Protein AF-A0A919JLF7-F1 (afdb_monomer_lite)

Organism: NCBI:txid135950

Sequence (104 aa):
MSHPTVKEIEGWKYWLEHVFMPLNRRMLETLLSNTDLIEGDQIPECLLSFCAHVNGYEVVLARWAEGDETELTSVIDHPGDSLHEHIAGMYRQLKRSQVDLLGT

Foldseek 3Di:
DDDDDPVRLVVLVVCCVPPVLVVLVVVLCVCVVVVVVDDDPDDDPLNVLSNLQSVQVVVCVVCVVVVRNVDSGGPRDRSPVVNVVVVVVVVVVVVVVVCVVVVD

Radius of gyration: 17.74 Å; chains: 1; bounding box: 42×29×55 Å

Structure (mmCIF, N/CA/C/O backbone):
data_AF-A0A919JLF7-F1
#
_entry.id   AF-A0A919JLF7-F1
#
loop_
_atom_site.group_PDB
_atom_site.id
_atom_site.type_symbol
_atom_site.label_atom_id
_atom_site.label_alt_id
_atom_site.label_comp_id
_atom_site.label_asym_id
_atom_site.label_entity_id
_atom_site.label_seq_id
_atom_site.pdbx_PDB_ins_code
_atom_site.Cartn_x
_atom_site.Cartn_y
_atom_site.Cartn_z
_atom_site.occupancy
_atom_site.B_iso_or_equiv
_atom_site.auth_seq_id
_atom_site.auth_comp_id
_atom_site.auth_asym_id
_atom_site.auth_atom_id
_atom_site.pdbx_PDB_model_num
ATOM 1 N N . MET A 1 1 ? 8.766 19.285 -17.266 1.00 56.34 1 MET A N 1
ATOM 2 C CA . MET A 1 1 ? 9.468 18.369 -16.340 1.00 56.34 1 MET A CA 1
ATOM 3 C C . MET A 1 1 ? 10.590 17.712 -17.126 1.00 56.34 1 MET A C 1
ATOM 5 O O . MET A 1 1 ? 10.370 17.417 -18.294 1.00 56.34 1 MET A O 1
ATOM 9 N N . SER A 1 2 ? 11.793 17.586 -16.565 1.00 75.25 2 SER A N 1
ATOM 10 C CA . SER A 1 2 ? 12.900 16.869 -17.213 1.00 75.25 2 SER A CA 1
ATOM 11 C C . SER A 1 2 ? 12.607 15.369 -17.245 1.00 75.25 2 SER A C 1
ATOM 13 O O . SER A 1 2 ? 12.034 14.845 -16.292 1.00 75.25 2 SER A O 1
ATOM 15 N N . HIS A 1 3 ? 12.996 14.687 -18.322 1.00 83.62 3 HIS A N 1
ATOM 16 C CA . HIS A 1 3 ? 12.936 13.228 -18.369 1.00 83.62 3 HIS A CA 1
ATOM 17 C C . HIS A 1 3 ? 13.925 12.631 -17.356 1.00 83.62 3 HIS A C 1
ATOM 19 O O . HIS A 1 3 ? 15.042 13.150 -17.254 1.00 83.62 3 HIS A O 1
ATOM 25 N N . PRO A 1 4 ? 13.540 11.574 -16.618 1.00 87.69 4 PRO A N 1
ATOM 26 C CA . PRO A 1 4 ? 14.453 10.901 -15.707 1.00 87.69 4 PRO A CA 1
ATOM 27 C C . PRO A 1 4 ? 15.614 10.273 -16.484 1.00 87.69 4 PRO A C 1
ATOM 29 O O . PRO A 1 4 ? 15.457 9.770 -17.598 1.00 87.69 4 PRO A O 1
ATOM 32 N N . THR A 1 5 ? 16.801 10.321 -15.895 1.00 94.12 5 THR A N 1
ATOM 33 C CA . THR A 1 5 ? 18.004 9.666 -16.409 1.00 94.12 5 THR A CA 1
ATOM 34 C C . THR A 1 5 ? 17.919 8.150 -16.231 1.00 94.12 5 THR A C 1
ATOM 36 O O . THR A 1 5 ? 17.216 7.652 -15.354 1.00 94.12 5 THR A O 1
ATOM 39 N N . VAL A 1 6 ? 18.707 7.398 -17.007 1.00 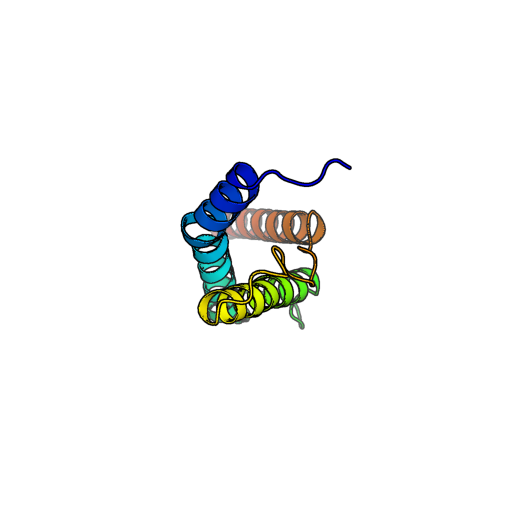93.31 6 VAL A N 1
ATOM 40 C CA . VAL A 1 6 ? 18.818 5.929 -16.875 1.00 93.31 6 VAL A CA 1
ATOM 41 C C . VAL A 1 6 ? 19.130 5.518 -15.433 1.00 93.31 6 VAL A C 1
ATOM 43 O O . VAL A 1 6 ? 18.491 4.625 -14.893 1.00 93.31 6 VAL A O 1
ATOM 46 N N . LYS A 1 7 ? 20.048 6.233 -14.772 1.00 95.25 7 LYS A N 1
ATOM 47 C CA . LYS A 1 7 ? 20.423 5.966 -13.380 1.00 95.25 7 LYS A CA 1
ATOM 48 C C . LYS A 1 7 ? 19.273 6.211 -12.397 1.00 95.25 7 LYS A C 1
ATOM 50 O O . LYS A 1 7 ? 19.144 5.488 -11.414 1.00 95.25 7 LYS A O 1
ATOM 55 N N . GLU A 1 8 ? 18.459 7.240 -12.629 1.00 95.12 8 GLU A N 1
ATOM 56 C CA . GLU A 1 8 ? 17.275 7.510 -11.804 1.00 95.12 8 GLU A CA 1
ATOM 57 C C . GLU A 1 8 ? 16.209 6.431 -12.001 1.00 95.12 8 GLU A C 1
ATOM 59 O O . GLU A 1 8 ? 15.611 5.997 -11.020 1.00 95.12 8 GLU A O 1
ATOM 64 N N . ILE A 1 9 ? 16.029 5.946 -13.234 1.00 94.94 9 ILE A N 1
ATOM 65 C CA . ILE A 1 9 ? 15.129 4.828 -13.540 1.00 94.94 9 ILE A CA 1
ATOM 66 C C . ILE A 1 9 ? 15.614 3.548 -12.847 1.00 94.94 9 ILE A C 1
ATOM 68 O O . ILE A 1 9 ? 14.840 2.913 -12.140 1.00 94.94 9 ILE A O 1
ATOM 72 N N . GLU A 1 10 ? 16.893 3.187 -12.970 1.00 95.88 10 GLU A N 1
ATOM 73 C CA . GLU A 1 10 ? 17.467 2.018 -12.285 1.00 95.88 10 GLU A CA 1
ATOM 74 C C . GLU A 1 10 ? 17.321 2.116 -10.760 1.00 95.88 10 GLU A C 1
ATOM 76 O O . GLU A 1 10 ? 16.921 1.151 -10.107 1.00 95.88 10 GLU A O 1
ATOM 81 N N . GLY A 1 11 ? 17.596 3.294 -10.188 1.00 97.38 11 GLY A N 1
ATOM 82 C CA . GLY A 1 11 ? 17.423 3.546 -8.759 1.00 97.38 11 GLY A CA 1
ATOM 83 C C . GLY A 1 11 ? 15.967 3.418 -8.308 1.00 97.38 11 GLY A C 1
ATOM 84 O O . GLY A 1 11 ? 15.698 2.817 -7.266 1.00 97.38 11 GLY A O 1
ATOM 85 N N . TRP A 1 12 ? 15.031 3.933 -9.107 1.00 96.00 12 TRP A N 1
ATOM 86 C CA . TRP A 1 12 ? 13.597 3.784 -8.877 1.00 96.00 12 TRP A CA 1
ATOM 87 C C . TRP A 1 12 ? 13.170 2.317 -8.896 1.00 96.00 12 TRP A C 1
ATOM 89 O O . TRP A 1 12 ? 12.565 1.860 -7.930 1.00 96.00 12 TRP A O 1
ATOM 99 N N . LYS A 1 13 ? 13.531 1.564 -9.942 1.00 96.88 13 LYS A N 1
ATOM 100 C CA . LYS A 1 13 ? 13.198 0.138 -10.070 1.00 96.88 13 LYS A CA 1
ATOM 101 C C . LYS A 1 13 ? 13.732 -0.666 -8.889 1.00 96.88 13 LYS A C 1
ATOM 103 O O . LYS A 1 13 ? 12.993 -1.425 -8.268 1.00 96.88 13 LYS A O 1
ATOM 108 N N . TYR A 1 14 ? 14.992 -0.430 -8.521 1.00 97.44 14 TYR A N 1
ATOM 109 C CA . TYR A 1 14 ? 15.616 -1.102 -7.387 1.00 97.44 14 TYR A CA 1
ATOM 11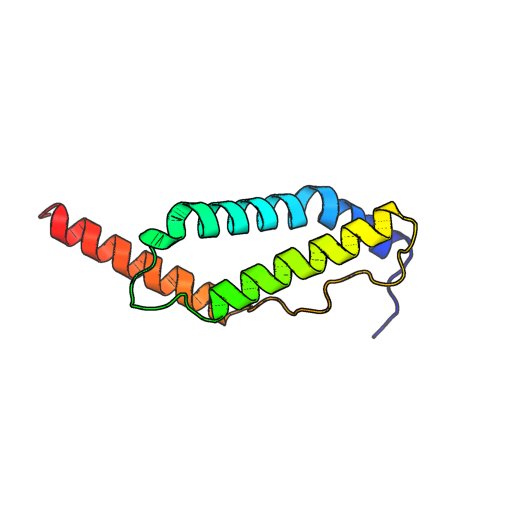0 C C . TYR A 1 14 ? 14.875 -0.812 -6.077 1.00 97.44 14 TYR A C 1
ATOM 112 O O . TYR A 1 14 ? 14.556 -1.734 -5.326 1.00 97.44 14 TYR A O 1
ATOM 120 N N . TRP A 1 15 ? 14.552 0.455 -5.806 1.00 98.25 15 TRP A N 1
ATOM 121 C CA . TRP A 1 15 ? 13.761 0.829 -4.632 1.00 98.25 15 TRP A CA 1
ATOM 122 C C . TRP A 1 15 ? 12.356 0.220 -4.664 1.00 98.25 15 TRP A C 1
ATOM 124 O O . TRP A 1 15 ? 11.859 -0.252 -3.636 1.00 98.25 15 TRP A O 1
ATOM 134 N N . LEU A 1 16 ? 11.732 0.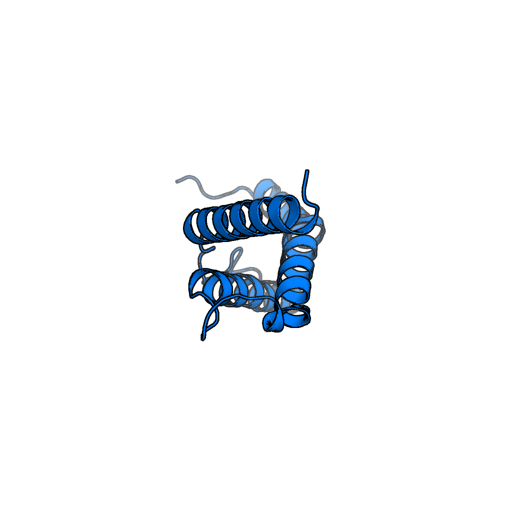195 -5.840 1.00 97.81 16 LEU A N 1
ATOM 135 C CA . LEU A 1 16 ? 10.392 -0.327 -6.022 1.00 97.81 16 LEU A CA 1
ATOM 136 C C . LEU A 1 16 ? 10.321 -1.818 -5.671 1.00 97.81 16 LEU A C 1
ATOM 138 O O . LEU A 1 16 ? 9.460 -2.232 -4.895 1.00 97.81 16 LEU A O 1
ATOM 142 N N . GLU A 1 17 ? 11.263 -2.605 -6.183 1.00 97.12 17 GLU A N 1
ATOM 143 C CA . GLU A 1 17 ? 11.340 -4.052 -5.962 1.00 97.12 17 GLU A CA 1
ATOM 144 C C . GLU A 1 17 ? 11.730 -4.419 -4.525 1.00 97.12 17 GLU A C 1
ATOM 146 O O . GLU A 1 17 ? 11.179 -5.361 -3.956 1.00 97.12 17 GLU A O 1
ATOM 151 N N . HIS A 1 18 ? 12.665 -3.679 -3.923 1.00 97.94 18 HIS A N 1
ATOM 152 C CA . HIS A 1 18 ? 13.281 -4.073 -2.650 1.00 97.94 18 HIS A CA 1
ATOM 153 C C . HIS A 1 18 ? 12.649 -3.410 -1.423 1.00 97.94 18 HIS A C 1
ATOM 155 O O . HIS A 1 18 ? 12.842 -3.888 -0.305 1.00 97.94 18 HIS A O 1
ATOM 161 N N . VAL A 1 19 ? 11.908 -2.314 -1.603 1.00 98.38 19 VAL A N 1
ATOM 162 C CA . VAL A 1 19 ? 11.328 -1.542 -0.495 1.00 98.38 19 VAL A CA 1
ATOM 163 C C . VAL A 1 19 ? 9.846 -1.293 -0.719 1.00 98.38 19 VAL A C 1
ATOM 165 O O . VAL A 1 19 ? 9.028 -1.711 0.100 1.00 98.38 19 VAL A O 1
ATOM 168 N N . PHE A 1 20 ? 9.485 -0.634 -1.821 1.00 98.19 20 PHE A N 1
ATOM 169 C CA . PHE A 1 20 ? 8.121 -0.150 -2.023 1.00 98.19 20 PHE A CA 1
ATOM 170 C C . PHE A 1 20 ? 7.102 -1.285 -2.092 1.00 98.19 20 PHE A C 1
ATOM 172 O O . PHE A 1 20 ? 6.171 -1.321 -1.287 1.00 98.19 20 PHE A O 1
ATOM 179 N N . MET A 1 21 ? 7.280 -2.228 -3.017 1.00 98.25 21 MET A N 1
ATOM 180 C CA . MET A 1 21 ? 6.326 -3.315 -3.207 1.00 98.25 21 MET A CA 1
ATOM 181 C C . MET A 1 21 ? 6.289 -4.296 -2.039 1.00 98.25 21 MET A C 1
ATOM 183 O O . MET A 1 21 ? 5.185 -4.646 -1.626 1.00 98.25 21 MET A O 1
ATOM 187 N N . PRO A 1 22 ? 7.416 -4.689 -1.415 1.00 98.69 22 PRO A N 1
ATOM 188 C CA . PRO A 1 22 ? 7.374 -5.472 -0.181 1.00 98.69 22 PRO A CA 1
ATOM 189 C C . PRO A 1 22 ? 6.535 -4.825 0.933 1.00 98.69 22 PRO A C 1
ATOM 191 O O . PRO A 1 22 ? 5.736 -5.510 1.574 1.00 98.69 22 PRO A O 1
ATOM 194 N N . LEU A 1 23 ? 6.661 -3.509 1.147 1.00 98.38 23 LEU A N 1
ATOM 195 C CA . LEU A 1 23 ? 5.860 -2.795 2.147 1.00 98.38 23 LEU A CA 1
ATOM 196 C C . LEU A 1 23 ? 4.380 -2.722 1.757 1.00 98.38 23 LEU A C 1
ATOM 198 O O . LEU A 1 23 ? 3.516 -3.022 2.580 1.00 98.38 23 LEU A O 1
ATOM 202 N N . ASN A 1 24 ? 4.086 -2.380 0.503 1.00 98.25 24 ASN A N 1
ATOM 203 C CA . ASN A 1 24 ? 2.717 -2.266 0.003 1.00 98.25 24 ASN A CA 1
ATOM 204 C C . ASN A 1 24 ? 1.978 -3.613 0.019 1.00 98.25 24 ASN A C 1
ATOM 206 O O . ASN A 1 24 ? 0.835 -3.675 0.466 1.00 98.25 24 ASN A O 1
ATOM 210 N N . ARG A 1 25 ? 2.642 -4.706 -0.376 1.00 98.62 25 ARG A N 1
ATOM 211 C CA . ARG A 1 25 ? 2.105 -6.074 -0.284 1.00 98.62 25 ARG A CA 1
ATOM 212 C C . ARG A 1 25 ? 1.769 -6.445 1.153 1.00 98.62 25 ARG A C 1
ATOM 214 O O . ARG A 1 25 ? 0.674 -6.929 1.410 1.00 98.62 25 ARG A O 1
ATOM 221 N N . ARG A 1 26 ? 2.667 -6.155 2.101 1.00 98.56 26 ARG A N 1
ATOM 222 C CA . ARG A 1 26 ? 2.420 -6.410 3.526 1.00 98.56 26 ARG A CA 1
ATOM 223 C C . ARG A 1 26 ? 1.233 -5.604 4.055 1.00 98.56 26 ARG A C 1
ATOM 225 O O . ARG A 1 26 ? 0.449 -6.118 4.851 1.00 98.56 26 ARG A O 1
ATOM 232 N N . MET A 1 27 ? 1.096 -4.346 3.639 1.00 97.50 27 MET A N 1
ATOM 233 C CA . MET A 1 27 ? -0.054 -3.513 4.004 1.00 97.50 27 MET A CA 1
ATOM 234 C C . MET A 1 27 ? -1.357 -4.070 3.424 1.00 97.50 27 MET A C 1
ATOM 236 O O . MET A 1 27 ? -2.338 -4.181 4.155 1.00 97.50 27 MET A O 1
ATOM 240 N N . LEU A 1 28 ? -1.353 -4.470 2.150 1.00 97.94 28 LEU A N 1
ATOM 241 C CA . LEU A 1 28 ? -2.496 -5.102 1.495 1.00 97.94 28 LEU A CA 1
ATOM 242 C C . LEU A 1 28 ? -2.888 -6.412 2.194 1.00 97.94 28 LEU A C 1
ATOM 244 O O . LEU A 1 28 ? -4.052 -6.606 2.523 1.00 97.94 28 LEU A O 1
ATOM 248 N N . GLU A 1 29 ? -1.922 -7.280 2.485 1.00 98.31 29 GLU A N 1
ATOM 249 C CA . GLU A 1 29 ? -2.144 -8.534 3.212 1.00 98.31 29 GLU A CA 1
ATOM 250 C C . GLU A 1 29 ? -2.714 -8.288 4.613 1.00 98.31 29 GLU A C 1
ATOM 252 O O . GLU A 1 29 ? -3.684 -8.937 5.007 1.00 98.31 29 GLU A O 1
ATOM 257 N N . THR A 1 30 ? -2.157 -7.319 5.348 1.00 97.12 30 THR A N 1
ATOM 258 C CA . THR A 1 30 ? -2.667 -6.922 6.670 1.00 97.12 30 THR A CA 1
ATOM 259 C C . THR A 1 30 ? -4.121 -6.480 6.571 1.00 97.12 30 THR A C 1
ATOM 261 O O . THR A 1 30 ? -4.942 -6.899 7.381 1.00 97.12 30 THR A O 1
ATOM 264 N N . LEU A 1 31 ? -4.454 -5.668 5.570 1.00 95.44 31 LEU A N 1
ATOM 265 C CA . LEU A 1 31 ? -5.811 -5.187 5.370 1.00 95.44 31 LEU A CA 1
ATOM 266 C C . LEU A 1 31 ? -6.779 -6.328 5.041 1.00 95.44 31 LEU A C 1
ATOM 268 O O . LEU A 1 31 ? -7.806 -6.458 5.699 1.00 95.44 31 LEU A O 1
ATOM 272 N N . LEU A 1 32 ? -6.439 -7.174 4.065 1.00 95.06 32 LEU A N 1
ATOM 273 C CA . LEU A 1 32 ? -7.297 -8.276 3.620 1.00 95.06 32 LEU A CA 1
ATOM 274 C C . LEU A 1 32 ? -7.506 -9.332 4.713 1.00 95.06 32 LEU A C 1
ATOM 276 O O . LEU A 1 32 ? -8.603 -9.874 4.841 1.00 95.06 32 LEU A O 1
ATOM 280 N N . SER A 1 33 ? -6.480 -9.588 5.527 1.00 97.38 33 SER A N 1
ATOM 281 C CA . SER A 1 33 ? -6.530 -10.592 6.599 1.00 97.38 33 SER A CA 1
ATOM 282 C C . SER A 1 33 ? -7.282 -10.130 7.847 1.00 97.38 33 SER A C 1
ATOM 284 O O . SER A 1 33 ? -7.546 -10.952 8.715 1.00 97.38 33 SER A O 1
ATOM 286 N N . ASN A 1 34 ? -7.590 -8.833 7.957 1.00 95.06 34 ASN A N 1
ATOM 287 C CA . ASN A 1 34 ? -8.221 -8.226 9.133 1.00 95.06 34 ASN A CA 1
ATOM 288 C C . ASN A 1 34 ? -9.410 -7.333 8.735 1.00 95.06 34 ASN A C 1
ATOM 290 O O . ASN A 1 34 ? -9.675 -6.313 9.372 1.00 95.06 34 ASN A O 1
ATOM 294 N N . THR A 1 35 ? -10.100 -7.668 7.640 1.00 92.44 35 THR A N 1
ATOM 295 C CA . THR A 1 35 ? -11.246 -6.878 7.151 1.00 92.44 35 THR A CA 1
ATOM 296 C C . THR A 1 35 ? -12.406 -6.847 8.143 1.00 92.44 35 THR A C 1
ATOM 298 O O . THR A 1 35 ? -13.152 -5.875 8.175 1.00 92.44 35 THR A O 1
ATOM 301 N N . ASP A 1 36 ? -12.518 -7.862 8.995 1.00 92.56 36 ASP A N 1
ATOM 302 C CA . ASP A 1 36 ? -13.469 -7.954 10.103 1.00 92.56 36 ASP A CA 1
ATOM 303 C C . ASP A 1 36 ? -13.215 -6.930 11.223 1.00 92.56 36 ASP A C 1
ATOM 305 O O . ASP A 1 36 ? -14.122 -6.640 12.000 1.00 92.56 36 ASP A O 1
ATOM 309 N N . LEU A 1 37 ? -12.010 -6.352 11.293 1.00 91.94 37 LEU A N 1
ATOM 310 C CA . LEU A 1 37 ? -11.665 -5.291 12.244 1.00 91.94 37 LEU A CA 1
ATOM 311 C C . LEU A 1 37 ? -12.009 -3.885 11.728 1.00 91.94 37 LEU A C 1
ATOM 313 O O . LEU A 1 37 ? -11.815 -2.904 12.449 1.00 91.94 37 LEU A O 1
ATOM 317 N N . ILE A 1 38 ? -12.478 -3.760 10.483 1.00 90.81 38 ILE A N 1
ATOM 318 C CA . ILE A 1 38 ? -12.890 -2.478 9.911 1.00 90.81 38 ILE A CA 1
ATOM 319 C C . ILE A 1 38 ? -14.267 -2.121 10.470 1.00 90.81 38 ILE A C 1
ATOM 321 O O . ILE A 1 38 ? -15.238 -2.855 10.302 1.00 90.81 38 ILE A O 1
ATOM 325 N N . GLU A 1 39 ? -14.352 -0.973 11.134 1.00 86.56 39 GLU A N 1
ATOM 326 C CA . GLU A 1 39 ? -15.614 -0.462 11.660 1.00 86.56 39 GLU A CA 1
ATOM 327 C C . GLU A 1 39 ? -16.520 0.069 10.538 1.00 86.56 39 GLU A C 1
ATOM 329 O O . GLU A 1 39 ? -16.059 0.752 9.623 1.00 86.56 39 GLU A O 1
ATOM 334 N N . GLY A 1 40 ? -17.826 -0.181 10.655 1.00 86.31 40 GLY A N 1
ATOM 335 C CA . GLY A 1 40 ? -18.836 0.250 9.686 1.00 86.31 40 GLY A CA 1
ATOM 336 C C . GLY A 1 40 ? -19.524 -0.923 8.991 1.00 86.31 40 GLY A C 1
ATOM 337 O O . GLY A 1 40 ? -19.340 -2.080 9.357 1.00 86.31 40 GLY A O 1
ATOM 338 N N . ASP A 1 41 ? -20.365 -0.614 8.007 1.00 88.00 41 ASP A N 1
ATOM 339 C CA . ASP A 1 41 ? -21.079 -1.596 7.182 1.00 88.00 41 ASP A CA 1
ATOM 340 C C . ASP A 1 41 ? -20.366 -1.892 5.851 1.00 88.00 41 ASP A C 1
ATOM 342 O O . ASP A 1 41 ? -20.742 -2.827 5.141 1.00 88.00 41 ASP A O 1
ATOM 346 N N . GLN A 1 42 ? -19.347 -1.101 5.500 1.00 90.56 42 GLN A N 1
ATOM 347 C CA . GLN A 1 42 ? -18.633 -1.169 4.226 1.00 90.56 42 GLN A CA 1
ATOM 348 C C . GLN A 1 42 ? -17.142 -0.880 4.406 1.00 90.56 42 GLN A C 1
ATOM 350 O O . GLN A 1 42 ? -16.739 -0.155 5.313 1.00 90.56 42 GLN A O 1
ATOM 355 N N . ILE A 1 43 ? -16.324 -1.405 3.488 1.00 92.50 43 ILE A N 1
ATOM 356 C CA . ILE A 1 43 ? -14.900 -1.065 3.416 1.00 92.50 43 ILE A CA 1
ATOM 357 C C . ILE A 1 43 ? -14.768 0.384 2.909 1.00 92.50 43 ILE A C 1
ATOM 359 O O . ILE A 1 43 ? -15.269 0.687 1.824 1.00 92.50 43 ILE A O 1
ATOM 363 N N . PRO A 1 44 ? -14.071 1.270 3.640 1.00 95.06 44 PRO A N 1
ATOM 364 C CA . PRO A 1 44 ? -13.822 2.644 3.220 1.00 95.06 44 PRO A CA 1
ATOM 365 C C . PRO A 1 44 ? -13.167 2.740 1.837 1.00 95.06 44 PRO A C 1
ATOM 367 O O . PRO A 1 44 ? -12.209 2.027 1.536 1.00 95.06 44 PRO A O 1
ATOM 370 N N . GLU A 1 45 ? -13.629 3.680 1.011 1.00 95.88 45 GLU A N 1
ATOM 371 C CA . GLU A 1 45 ? -13.162 3.840 -0.374 1.00 95.88 45 GLU A CA 1
ATOM 372 C C . GLU A 1 45 ? -11.643 4.056 -0.470 1.00 95.88 45 GLU A C 1
ATOM 374 O O . GLU A 1 45 ? -10.995 3.477 -1.336 1.00 95.88 45 GLU A O 1
ATOM 379 N N . CYS A 1 46 ? -11.036 4.804 0.459 1.00 96.75 46 CYS A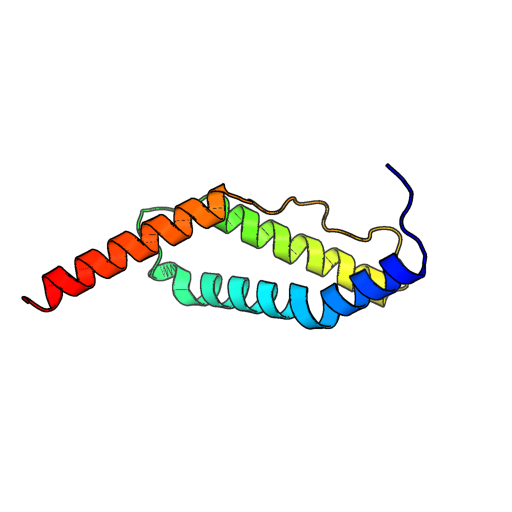 N 1
ATOM 380 C CA . CYS A 1 46 ? -9.582 5.010 0.472 1.00 96.75 46 CYS A CA 1
ATOM 381 C C . CYS A 1 46 ? -8.786 3.700 0.635 1.00 96.75 46 CYS A C 1
ATOM 383 O O . CYS A 1 46 ? -7.702 3.568 0.067 1.00 96.75 46 CYS A O 1
ATOM 385 N N . LEU A 1 47 ? -9.332 2.713 1.357 1.00 96.81 47 LEU A N 1
ATOM 386 C CA . LEU A 1 47 ? -8.728 1.392 1.515 1.00 96.81 47 LEU A CA 1
ATOM 387 C C . LEU A 1 47 ? -8.857 0.569 0.228 1.00 96.81 47 LEU A C 1
ATOM 389 O O . LEU A 1 47 ? -7.903 -0.098 -0.172 1.00 96.81 47 LEU A O 1
ATOM 393 N N . LEU A 1 48 ? -10.001 0.654 -0.458 1.00 96.75 48 LEU A N 1
ATOM 394 C CA . LEU A 1 48 ? -10.201 0.017 -1.765 1.00 96.75 48 LEU A CA 1
ATOM 395 C C . LEU A 1 48 ? -9.279 0.625 -2.830 1.00 96.75 48 LEU A C 1
ATOM 397 O O . LEU A 1 48 ? -8.636 -0.110 -3.579 1.00 96.75 48 LEU A O 1
ATOM 401 N N . SER A 1 49 ? -9.144 1.951 -2.848 1.00 97.88 49 SER A N 1
ATOM 402 C CA . SER A 1 49 ? -8.217 2.669 -3.727 1.00 97.88 49 SER A CA 1
ATOM 403 C C . SER A 1 49 ? -6.763 2.295 -3.445 1.00 97.88 49 SER A C 1
ATOM 405 O O . SER A 1 49 ? -5.995 2.091 -4.382 1.00 97.88 49 SER A O 1
ATOM 407 N N . PHE A 1 50 ? -6.385 2.110 -2.174 1.00 98.31 50 PHE A N 1
ATOM 408 C CA . PHE A 1 50 ? -5.074 1.561 -1.826 1.00 98.31 50 PHE A CA 1
ATOM 409 C C . PHE A 1 50 ? -4.886 0.148 -2.396 1.00 98.31 50 PHE A C 1
ATOM 411 O O . PHE A 1 50 ? -3.867 -0.130 -3.023 1.00 98.31 50 PHE A O 1
ATOM 418 N N . CYS A 1 51 ? -5.880 -0.735 -2.260 1.00 98.00 51 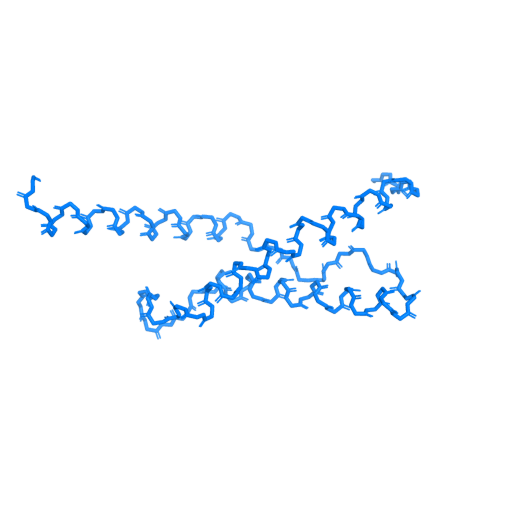CYS A N 1
ATOM 419 C CA . CYS A 1 51 ? -5.808 -2.076 -2.844 1.00 98.00 51 CYS A CA 1
ATOM 420 C C . CYS A 1 51 ? -5.614 -2.023 -4.364 1.00 98.00 51 CYS A C 1
ATOM 422 O O . CYS A 1 51 ? -4.756 -2.725 -4.901 1.00 98.00 51 CYS A O 1
ATOM 424 N N . ALA A 1 52 ? -6.381 -1.180 -5.057 1.00 98.19 52 ALA A N 1
ATOM 425 C CA . ALA A 1 52 ? -6.264 -0.994 -6.499 1.00 98.19 52 ALA A CA 1
ATOM 426 C C . ALA A 1 52 ? -4.882 -0.447 -6.894 1.00 98.19 52 ALA A C 1
ATOM 428 O O . ALA A 1 52 ? -4.291 -0.923 -7.861 1.00 98.19 52 ALA A O 1
ATOM 429 N N . HIS A 1 53 ? -4.333 0.486 -6.113 1.00 98.31 53 HIS A N 1
ATOM 430 C CA . HIS A 1 53 ? -2.993 1.029 -6.310 1.00 98.31 53 HIS A CA 1
ATOM 431 C C . HIS A 1 53 ? -1.908 -0.054 -6.258 1.00 98.31 53 HIS A C 1
ATOM 433 O O . HIS A 1 53 ? -1.102 -0.158 -7.185 1.00 98.31 53 HIS A O 1
ATOM 439 N N . VAL A 1 54 ? -1.918 -0.891 -5.212 1.00 98.56 54 VAL A N 1
ATOM 440 C CA . VAL A 1 54 ? -0.950 -1.991 -5.057 1.00 98.56 54 VAL A CA 1
ATOM 441 C C . VAL A 1 54 ? -1.077 -2.992 -6.205 1.00 98.56 54 VAL A C 1
ATOM 443 O O . VAL A 1 54 ? -0.075 -3.341 -6.823 1.00 98.56 54 VAL A O 1
ATOM 446 N N . ASN A 1 55 ? -2.302 -3.398 -6.555 1.00 98.25 55 ASN A N 1
ATOM 447 C CA . ASN A 1 55 ? -2.536 -4.313 -7.677 1.00 98.25 55 ASN A CA 1
ATOM 448 C C . ASN A 1 55 ? -2.118 -3.708 -9.028 1.00 98.25 55 ASN A C 1
ATOM 450 O O . ASN A 1 55 ? -1.632 -4.428 -9.896 1.00 98.25 55 ASN A O 1
ATOM 454 N N . GLY A 1 56 ? -2.244 -2.392 -9.209 1.00 98.12 56 GLY A N 1
ATOM 455 C CA . GLY A 1 56 ? -1.737 -1.715 -10.401 1.00 98.12 56 GLY A CA 1
ATOM 456 C C . GLY A 1 56 ? -0.217 -1.838 -10.541 1.00 98.12 56 GLY A C 1
ATOM 457 O O . GLY A 1 56 ? 0.279 -2.078 -11.640 1.00 98.12 56 GLY A O 1
ATOM 458 N N . TYR A 1 57 ? 0.528 -1.781 -9.433 1.00 98.38 57 TYR A N 1
ATOM 459 C CA . TYR A 1 57 ? 1.967 -2.046 -9.451 1.00 98.38 57 TYR A CA 1
ATOM 460 C C . TYR A 1 57 ? 2.328 -3.521 -9.656 1.00 98.38 57 TYR A C 1
ATOM 462 O O . TYR A 1 57 ? 3.367 -3.798 -10.252 1.00 98.38 57 TYR A O 1
ATOM 470 N N . GLU A 1 58 ? 1.492 -4.472 -9.228 1.00 98.31 58 GLU A N 1
ATOM 471 C CA . GLU A 1 58 ? 1.701 -5.890 -9.568 1.00 98.31 58 GLU A CA 1
ATOM 472 C C . GLU A 1 58 ? 1.675 -6.111 -11.084 1.00 98.31 58 GLU A C 1
ATOM 474 O O . GLU A 1 58 ? 2.502 -6.847 -11.617 1.00 98.31 58 GLU A O 1
ATOM 479 N N . VAL A 1 59 ? 0.778 -5.423 -11.800 1.00 97.69 59 VAL A N 1
ATOM 480 C CA . VAL A 1 59 ? 0.728 -5.474 -13.270 1.00 97.69 59 VAL A CA 1
ATOM 481 C C . VAL A 1 59 ? 1.993 -4.876 -13.889 1.00 97.69 59 VAL A C 1
ATOM 483 O O . VAL A 1 59 ? 2.532 -5.449 -14.834 1.00 97.69 59 VAL A O 1
ATOM 486 N N . VAL A 1 60 ? 2.493 -3.756 -13.353 1.00 97.62 60 VAL A N 1
ATOM 487 C CA . VAL A 1 60 ? 3.755 -3.140 -13.807 1.00 97.62 60 VAL A CA 1
ATOM 488 C C . VAL A 1 60 ? 4.923 -4.111 -13.631 1.00 97.62 60 VAL A C 1
ATOM 490 O O . VAL A 1 60 ? 5.649 -4.376 -14.586 1.00 97.62 60 VAL A O 1
ATOM 493 N N . LEU A 1 61 ? 5.067 -4.704 -12.443 1.00 97.75 61 LEU A N 1
ATOM 494 C CA . LEU A 1 61 ? 6.123 -5.678 -12.167 1.00 97.75 61 LEU A CA 1
ATOM 495 C C . LEU A 1 61 ? 6.019 -6.934 -13.041 1.00 97.75 61 LEU A C 1
ATOM 497 O O . LEU A 1 61 ? 7.043 -7.464 -13.470 1.00 97.75 61 LEU A O 1
ATOM 501 N N . ALA A 1 62 ? 4.803 -7.404 -13.327 1.00 97.69 62 ALA A N 1
ATOM 502 C CA . ALA A 1 62 ? 4.593 -8.538 -14.221 1.00 97.69 62 ALA A CA 1
ATOM 503 C C . ALA A 1 62 ? 5.086 -8.233 -15.646 1.00 97.69 62 ALA A C 1
ATOM 505 O O . ALA A 1 62 ? 5.784 -9.054 -16.235 1.00 97.69 62 ALA A O 1
ATOM 506 N N . ARG A 1 63 ? 4.808 -7.031 -16.170 1.00 96.81 63 ARG A N 1
ATOM 507 C CA . ARG A 1 63 ? 5.319 -6.589 -17.480 1.00 96.81 63 ARG A CA 1
ATOM 508 C C . ARG A 1 63 ? 6.838 -6.464 -17.503 1.00 96.81 63 ARG A C 1
ATOM 510 O O . ARG A 1 63 ? 7.469 -6.925 -18.451 1.00 96.81 63 ARG A O 1
ATOM 517 N N . TRP A 1 64 ? 7.440 -5.925 -16.441 1.00 96.38 64 TRP A N 1
ATOM 518 C CA . TRP A 1 64 ? 8.901 -5.845 -16.333 1.00 96.38 64 TRP A CA 1
ATOM 519 C C . TRP A 1 64 ? 9.547 -7.232 -16.378 1.00 96.38 64 TRP A C 1
ATOM 521 O O . TRP A 1 64 ? 10.567 -7.412 -17.039 1.00 96.38 64 TRP A O 1
ATOM 531 N N . ALA A 1 65 ? 8.934 -8.234 -15.738 1.00 96.12 65 ALA A N 1
ATOM 532 C CA . ALA A 1 65 ? 9.406 -9.618 -15.796 1.00 96.12 65 ALA A CA 1
ATOM 533 C C . ALA A 1 65 ? 9.339 -10.224 -17.215 1.00 96.12 65 ALA A C 1
ATOM 535 O O . ALA A 1 65 ? 10.103 -11.137 -17.529 1.00 96.12 65 ALA A O 1
ATOM 536 N N . GLU A 1 66 ? 8.471 -9.696 -18.081 1.00 97.25 66 GLU A N 1
ATOM 537 C CA . GLU A 1 66 ? 8.375 -10.035 -19.508 1.00 97.25 66 GLU A CA 1
ATOM 538 C C . GLU A 1 66 ? 9.300 -9.175 -20.397 1.00 97.25 66 GLU A C 1
ATOM 540 O O . GLU A 1 66 ? 9.368 -9.384 -21.609 1.00 97.25 66 GLU A O 1
ATOM 545 N N . GLY A 1 67 ? 10.049 -8.236 -19.808 1.00 95.44 67 GLY A N 1
ATOM 546 C CA . GLY A 1 67 ? 10.958 -7.321 -20.504 1.00 95.44 67 GLY A CA 1
ATOM 547 C C . GLY A 1 67 ? 10.304 -6.038 -21.028 1.00 95.44 67 GLY A C 1
ATOM 548 O O . GLY A 1 67 ? 10.965 -5.267 -21.725 1.00 95.44 67 GLY A O 1
ATOM 549 N N . ASP A 1 68 ? 9.031 -5.791 -20.707 1.00 95.00 68 ASP A N 1
ATOM 550 C CA . ASP A 1 68 ? 8.328 -4.547 -21.030 1.00 95.00 68 ASP A CA 1
ATOM 551 C C . ASP A 1 68 ? 8.426 -3.552 -19.866 1.00 95.00 68 ASP A C 1
ATOM 553 O O . ASP A 1 68 ? 7.696 -3.645 -18.883 1.00 95.00 68 ASP A O 1
ATOM 557 N N . GLU A 1 69 ? 9.326 -2.576 -20.002 1.00 92.94 69 GLU A N 1
ATOM 558 C CA . GLU A 1 69 ? 9.575 -1.511 -19.017 1.00 92.94 69 GLU A CA 1
ATOM 559 C C . GLU A 1 69 ? 9.044 -0.143 -19.473 1.00 92.94 69 GLU A C 1
ATOM 561 O O . GLU A 1 69 ? 9.547 0.903 -19.060 1.00 92.94 69 GLU A O 1
ATOM 566 N N . THR A 1 70 ? 8.048 -0.135 -20.365 1.00 91.75 70 THR A N 1
ATOM 567 C CA . THR A 1 70 ? 7.457 1.108 -20.892 1.00 91.75 70 THR A CA 1
ATOM 568 C C . THR A 1 70 ? 6.766 1.936 -19.812 1.00 91.75 70 THR A C 1
ATOM 570 O O . THR A 1 70 ? 6.865 3.162 -19.817 1.00 91.75 70 THR A O 1
ATOM 573 N N . GLU A 1 71 ? 6.113 1.266 -18.865 1.00 93.38 71 GLU A N 1
ATOM 574 C CA . GLU A 1 71 ? 5.457 1.885 -17.719 1.00 93.38 71 GLU A CA 1
ATOM 575 C C . GLU A 1 71 ? 6.335 1.744 -16.477 1.00 93.38 71 GLU A C 1
ATOM 577 O O . GLU A 1 71 ? 6.700 0.635 -16.081 1.00 93.38 71 GLU A O 1
ATOM 582 N N . LEU A 1 72 ? 6.661 2.869 -15.837 1.00 94.31 72 LEU A N 1
ATOM 583 C CA . LEU A 1 72 ? 7.476 2.879 -14.617 1.00 94.31 72 LEU A CA 1
ATOM 584 C C . LEU A 1 72 ? 6.644 2.916 -13.330 1.00 94.31 72 LEU A C 1
ATOM 586 O O . LEU A 1 72 ? 7.173 2.662 -12.246 1.00 94.31 72 LEU A O 1
ATOM 590 N N . THR A 1 73 ? 5.361 3.257 -13.436 1.00 94.88 73 THR A N 1
ATOM 591 C CA . THR A 1 73 ? 4.465 3.504 -12.302 1.00 94.88 73 THR A CA 1
ATOM 592 C C . THR A 1 73 ? 3.088 2.906 -12.548 1.00 94.88 73 THR A C 1
ATOM 594 O O . THR A 1 73 ? 2.672 2.728 -13.690 1.00 94.88 73 TH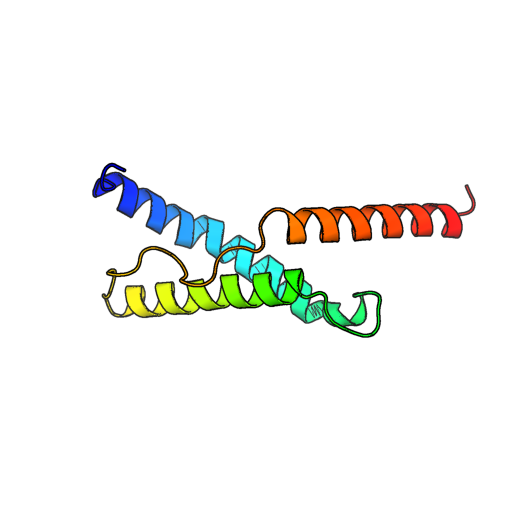R A O 1
ATOM 597 N N . SER A 1 74 ? 2.357 2.617 -11.470 1.00 94.00 74 SER A N 1
ATOM 598 C CA . SER A 1 74 ? 0.947 2.228 -11.559 1.00 94.00 74 SER A CA 1
ATOM 599 C C . SER A 1 74 ? 0.109 3.325 -12.225 1.00 94.00 74 SER A C 1
ATOM 601 O O . SER A 1 74 ? 0.328 4.510 -11.984 1.00 94.00 74 SER A O 1
ATOM 603 N N . VAL A 1 75 ? -0.886 2.916 -13.018 1.00 94.38 75 VAL A N 1
ATOM 604 C CA . VAL A 1 75 ? -1.903 3.811 -13.609 1.00 94.38 75 VAL A CA 1
ATOM 605 C C . VAL A 1 75 ? -2.945 4.243 -12.568 1.00 94.38 75 VAL A C 1
ATOM 607 O O . VAL A 1 75 ? -3.717 5.170 -12.794 1.00 94.38 75 VAL A O 1
ATOM 610 N N . ILE A 1 76 ? -2.996 3.541 -11.433 1.00 96.56 76 ILE A N 1
ATOM 611 C CA . ILE A 1 76 ? -3.877 3.859 -10.315 1.00 96.56 76 ILE A CA 1
ATOM 612 C C . ILE A 1 76 ? -3.087 4.688 -9.310 1.00 96.56 76 ILE A C 1
ATOM 614 O O . ILE A 1 76 ? -2.110 4.202 -8.735 1.00 96.56 76 ILE A O 1
ATOM 618 N N . ASP A 1 77 ? -3.533 5.917 -9.073 1.00 95.62 77 ASP A N 1
ATOM 619 C CA . ASP A 1 77 ? -2.915 6.810 -8.100 1.00 95.62 77 ASP A CA 1
ATOM 620 C C . ASP A 1 77 ? -3.041 6.274 -6.671 1.00 95.62 77 ASP A C 1
ATOM 622 O O . ASP A 1 77 ? -4.013 5.613 -6.296 1.00 95.62 77 ASP A O 1
ATOM 626 N N . HIS A 1 78 ? -2.040 6.577 -5.845 1.00 96.81 78 HIS A N 1
ATOM 627 C CA . HIS A 1 78 ? -2.122 6.289 -4.418 1.00 96.81 78 HIS A CA 1
ATOM 628 C C . HIS A 1 78 ? -3.202 7.190 -3.791 1.00 96.81 78 HIS A C 1
ATOM 630 O O . HIS A 1 78 ? -3.204 8.391 -4.065 1.00 96.81 78 HIS A O 1
ATOM 636 N N . PRO A 1 79 ? -4.048 6.696 -2.867 1.00 97.50 79 PRO A N 1
ATOM 637 C CA . PRO A 1 79 ? -5.097 7.501 -2.214 1.00 97.50 79 PRO A CA 1
ATOM 638 C C . PRO A 1 79 ? -4.584 8.663 -1.333 1.00 97.50 79 PRO A C 1
ATOM 640 O O . PRO A 1 79 ? -5.382 9.366 -0.711 1.00 97.50 79 PRO A O 1
ATOM 643 N N . GLY A 1 80 ? -3.265 8.867 -1.271 1.00 96.75 80 GLY A N 1
ATOM 644 C CA . GLY A 1 80 ? -2.592 9.970 -0.582 1.00 96.75 80 GLY A CA 1
ATOM 645 C C . GLY A 1 80 ? -3.119 10.245 0.826 1.00 96.75 80 GLY A C 1
ATOM 646 O O . GLY A 1 80 ? -3.213 9.342 1.663 1.00 96.75 80 GLY A O 1
ATOM 647 N N . ASP A 1 81 ? -3.477 11.507 1.054 1.00 97.75 81 ASP A N 1
ATOM 648 C CA . ASP A 1 81 ? -3.921 12.023 2.349 1.00 97.75 81 ASP A CA 1
ATOM 649 C C . ASP A 1 81 ? -5.201 11.351 2.851 1.00 97.75 81 ASP A C 1
ATOM 651 O O . ASP A 1 81 ? -5.327 11.116 4.049 1.00 97.75 81 ASP A O 1
ATOM 655 N N . SER A 1 82 ? -6.113 10.941 1.961 1.00 97.44 82 SER A N 1
ATOM 656 C CA . SER A 1 82 ? -7.376 10.307 2.374 1.00 97.44 82 SER A CA 1
ATOM 657 C C . SER A 1 82 ? -7.151 9.001 3.145 1.00 97.44 82 SER A C 1
ATOM 659 O O . SER A 1 82 ? -7.808 8.745 4.155 1.00 97.44 82 SER A O 1
ATOM 661 N N . LEU A 1 83 ? -6.164 8.201 2.724 1.00 96.81 83 LEU A N 1
ATOM 662 C CA . LEU A 1 83 ? -5.761 6.987 3.433 1.00 96.81 83 LEU A CA 1
ATOM 663 C C . LEU A 1 83 ? -5.110 7.327 4.776 1.00 96.81 83 LEU A C 1
ATOM 665 O O . LEU A 1 83 ? -5.403 6.695 5.792 1.00 96.81 83 LEU A O 1
ATOM 669 N N . HIS A 1 84 ? -4.233 8.333 4.785 1.00 96.50 84 HIS A N 1
ATOM 670 C CA . HIS A 1 84 ? -3.536 8.764 5.993 1.00 96.50 84 HIS A CA 1
ATOM 671 C C . HIS A 1 84 ? -4.512 9.261 7.066 1.00 96.50 84 HIS A C 1
ATOM 673 O O . HIS A 1 84 ? -4.453 8.817 8.214 1.00 96.50 84 HIS A O 1
ATOM 679 N N . GLU A 1 85 ? -5.433 10.148 6.693 1.00 97.25 85 GLU A N 1
ATOM 680 C CA . GLU A 1 85 ? -6.447 10.705 7.584 1.00 97.25 85 GLU A CA 1
ATOM 681 C C . GLU A 1 85 ? -7.355 9.616 8.155 1.00 97.25 85 GLU A C 1
ATOM 683 O O . GLU A 1 85 ? -7.632 9.617 9.361 1.00 97.25 85 GLU A O 1
ATOM 688 N N . HIS A 1 86 ? -7.758 8.654 7.319 1.00 94.81 86 HIS A N 1
ATOM 689 C CA . HIS A 1 86 ? -8.577 7.523 7.734 1.00 94.81 86 HIS A CA 1
ATOM 690 C C . HIS A 1 86 ? -7.864 6.646 8.775 1.00 94.81 86 HIS A C 1
ATOM 692 O O . HIS A 1 86 ? -8.384 6.454 9.878 1.00 94.81 86 HIS A O 1
ATOM 698 N N . ILE A 1 87 ? -6.636 6.197 8.487 1.00 94.62 87 ILE A N 1
ATOM 699 C CA . ILE A 1 87 ? -5.832 5.380 9.414 1.00 94.62 87 ILE A CA 1
ATOM 700 C C . ILE A 1 87 ? -5.570 6.140 10.722 1.00 94.62 87 ILE A C 1
ATOM 702 O O . ILE A 1 87 ? -5.714 5.585 11.814 1.00 94.62 87 ILE A O 1
ATOM 706 N N . ALA A 1 88 ? -5.221 7.427 10.638 1.00 96.19 88 ALA A N 1
ATOM 707 C CA . ALA A 1 88 ? -4.993 8.261 11.813 1.00 96.19 88 ALA A CA 1
ATOM 708 C C . ALA A 1 88 ? -6.268 8.440 12.653 1.00 96.19 88 ALA A C 1
ATOM 710 O O . ALA A 1 88 ? -6.188 8.557 13.879 1.00 96.19 88 ALA A O 1
ATOM 711 N N . GLY A 1 89 ? -7.438 8.500 12.012 1.00 94.81 89 GLY A N 1
ATOM 712 C CA . GLY A 1 89 ? -8.747 8.509 12.663 1.00 94.81 89 GLY A CA 1
ATOM 713 C C . GLY A 1 89 ? -9.016 7.214 13.425 1.00 94.81 89 GLY A C 1
ATOM 714 O O . GLY A 1 89 ? -9.217 7.263 14.641 1.00 94.81 89 GLY A O 1
ATOM 715 N N . MET A 1 90 ? -8.921 6.070 12.740 1.00 92.75 90 MET A N 1
ATOM 716 C CA . MET A 1 90 ? -9.115 4.741 13.335 1.00 92.75 90 MET A CA 1
ATOM 717 C C . MET A 1 90 ? -8.176 4.504 14.519 1.00 92.75 90 MET A C 1
ATOM 719 O O . MET A 1 90 ? -8.611 4.090 15.590 1.00 92.75 90 MET A O 1
ATOM 723 N N . TYR A 1 91 ? -6.890 4.835 14.375 1.00 94.50 91 TYR A N 1
ATOM 724 C CA . TYR A 1 91 ? -5.920 4.667 15.455 1.00 94.50 91 TYR A CA 1
ATOM 725 C C . TYR A 1 91 ? -6.274 5.511 16.687 1.00 94.50 91 TYR A C 1
ATOM 727 O O . TYR A 1 91 ? -6.219 5.024 17.817 1.00 94.50 91 TYR A O 1
ATOM 735 N N . ARG A 1 92 ? -6.681 6.775 16.492 1.00 95.69 92 ARG A N 1
ATOM 736 C CA . ARG A 1 92 ? -7.121 7.645 17.595 1.00 95.69 92 ARG A CA 1
ATOM 737 C C . ARG A 1 92 ? -8.343 7.077 18.309 1.00 95.69 92 ARG A C 1
ATOM 739 O O . ARG A 1 92 ? -8.397 7.146 19.535 1.00 95.69 92 ARG A O 1
ATOM 746 N N . GLN A 1 93 ? -9.301 6.531 17.567 1.00 92.62 93 GLN A N 1
ATOM 747 C CA . GLN A 1 93 ? -10.487 5.903 18.140 1.00 92.62 93 GLN A CA 1
ATOM 748 C C . GLN A 1 93 ? -10.127 4.643 18.928 1.00 92.62 93 GLN A C 1
ATOM 750 O O . GLN A 1 93 ? -10.462 4.559 20.107 1.00 92.62 93 GLN A O 1
ATOM 755 N N . LEU A 1 94 ? -9.336 3.744 18.339 1.00 93.06 94 LEU A N 1
ATOM 756 C CA . LEU A 1 94 ? -8.850 2.533 18.999 1.00 93.06 94 LEU A CA 1
ATOM 757 C C . LEU A 1 94 ? -8.128 2.852 20.317 1.00 93.06 94 LEU A C 1
ATOM 759 O O . LEU A 1 94 ? -8.360 2.208 21.339 1.00 93.06 94 LEU A O 1
ATOM 763 N N . LYS A 1 95 ? -7.278 3.886 20.324 1.00 95.06 95 LYS A N 1
ATOM 764 C CA . LYS A 1 95 ? -6.575 4.337 21.532 1.00 95.06 95 LYS A CA 1
ATOM 765 C C . LYS A 1 95 ? -7.509 4.890 22.606 1.00 95.06 95 LYS A C 1
ATOM 767 O O . LYS A 1 95 ? -7.205 4.706 23.780 1.00 95.06 95 LYS A O 1
ATOM 772 N N . ARG A 1 96 ? -8.615 5.544 22.236 1.00 93.75 96 ARG A N 1
ATOM 773 C CA . ARG A 1 96 ? -9.638 5.997 23.196 1.00 93.75 96 ARG A CA 1
ATOM 774 C C . ARG A 1 96 ? -10.377 4.809 23.798 1.00 93.75 96 ARG A C 1
ATOM 776 O O . ARG A 1 96 ? -10.392 4.680 25.015 1.00 93.75 96 ARG A O 1
ATOM 783 N N . SER A 1 97 ? -10.857 3.889 22.961 1.00 91.75 97 SER A N 1
ATOM 784 C CA . SER A 1 97 ? -11.519 2.664 23.421 1.00 91.75 97 SER A CA 1
ATOM 785 C C . SER A 1 97 ? -10.622 1.835 24.340 1.00 91.75 97 SER A C 1
ATOM 787 O O . SER A 1 97 ? -11.094 1.275 25.324 1.00 91.75 97 SER A O 1
ATOM 789 N N . GLN A 1 98 ? -9.313 1.792 24.071 1.00 93.56 98 GLN A N 1
ATOM 790 C CA . GLN A 1 98 ? -8.356 1.130 24.955 1.00 93.56 98 GLN A CA 1
ATOM 791 C C . GLN A 1 98 ? -8.311 1.762 26.355 1.00 93.56 98 GLN A C 1
ATOM 793 O O . GLN A 1 98 ? -8.229 1.030 27.336 1.00 93.56 98 GLN A O 1
ATOM 798 N N . VAL A 1 99 ? -8.338 3.094 26.458 1.00 94.75 99 VAL A N 1
ATOM 799 C CA . VAL A 1 99 ? -8.349 3.791 27.755 1.00 94.75 99 VAL A CA 1
ATOM 800 C C . VAL A 1 99 ? -9.645 3.491 28.505 1.00 94.75 99 VAL A C 1
ATOM 802 O O . VAL A 1 99 ? -9.588 3.078 29.661 1.00 94.75 99 VAL A O 1
ATOM 805 N N . ASP A 1 100 ? -10.788 3.600 27.824 1.00 92.56 100 ASP A N 1
ATOM 806 C CA . ASP A 1 100 ? -12.108 3.369 28.422 1.00 92.56 100 ASP A CA 1
ATOM 807 C C . ASP A 1 100 ? -12.248 1.940 28.975 1.00 92.56 100 ASP A C 1
ATOM 809 O O . ASP A 1 100 ? -12.772 1.737 30.070 1.00 92.56 100 ASP A O 1
ATOM 813 N N . LEU A 1 101 ? -11.738 0.940 28.247 1.00 93.44 101 LEU A N 1
ATOM 814 C CA . LEU A 1 101 ? -11.786 -0.468 28.658 1.00 93.44 101 LEU A CA 1
ATOM 815 C C . LEU A 1 101 ? -10.826 -0.808 29.806 1.00 93.44 101 LEU A C 1
ATOM 817 O O . LEU A 1 101 ? -11.087 -1.750 30.554 1.00 93.44 101 LEU A O 1
ATOM 821 N N . LEU A 1 102 ? -9.715 -0.080 29.945 1.00 92.75 102 LEU A N 1
ATOM 822 C CA . LEU A 1 102 ? -8.731 -0.309 31.009 1.00 92.75 102 LEU A CA 1
ATOM 823 C C . LEU A 1 102 ? -9.091 0.396 32.327 1.00 92.75 102 LEU A C 1
ATOM 825 O O . LEU A 1 102 ? -8.489 0.080 33.352 1.00 92.75 102 LEU A O 1
ATOM 829 N N . GLY A 1 103 ? -10.081 1.295 32.325 1.00 68.62 103 GLY A N 1
ATOM 830 C CA . GLY A 1 103 ? -10.644 1.899 33.538 1.00 68.62 103 GLY A CA 1
ATOM 831 C C . GLY A 1 103 ? -9.681 2.773 34.353 1.00 68.62 103 GLY A C 1
ATOM 832 O O . GLY A 1 103 ? -9.932 2.983 35.539 1.00 68.62 103 GLY A O 1
ATOM 833 N N . THR A 1 104 ? -8.583 3.243 33.753 1.00 56.34 104 THR A N 1
ATOM 834 C CA . THR A 1 104 ? -7.651 4.223 34.354 1.00 56.34 104 THR A CA 1
ATOM 835 C C . THR A 1 104 ? -8.103 5.655 34.150 1.00 56.34 104 THR A C 1
ATOM 837 O O . THR A 1 104 ? -8.409 5.994 32.986 1.00 56.34 104 THR A O 1
#

pLDDT: mean 94.24, std 6.86, range [56.34, 98.69]

Secondary structure (DSSP, 8-state):
-PPPPHHHHHHHHHHIIIIIHHHHHHHHHHHHHTGGGS-SSS--HHHHHHHHHHHHHHHHHHHHHTT--S--S-SSPP-HHHHHHHHHHHHHHHHHHHHHHHT-